Protein AF-A0A136KM48-F1 (afdb_monomer_lite)

Sequence (93 aa):
MEWQVFTLWWYVILSIIGIVFLPTTRLLFARFYDQGYAFSKIIGILAITYTTFVLGTLKIAPFTPATLIGIVIAAGIVNAFIYKKNQRSVYLF

Radius of gyration: 15.4 Å; chains: 1; bounding box: 46×27×40 Å

pLDDT: mean 89.07, std 11.78, range [43.06, 97.0]

Secondary structure (DSSP, 8-state):
-HHHHHHHHHHHHHHHHHHHHHHHHHHHTTTSTTTTTTTHHHHHHHHHHHHHHHHHHTTSS-S-HHHHHHHHHHHHHHHHHHHHHHHHHHTT-

Foldseek 3Di:
DVVVVVVVVVVVVLVLQLVLQQLVQLVVQVVDPCSCSVVSSVVSVCQLVVVQVVCCVVVNDHPDPVSSVVSSVVSSVVSVVSNVVVVVVVVPD

Structure (mmCIF, N/CA/C/O backbone):
data_AF-A0A136KM48-F1
#
_entry.id   AF-A0A136KM48-F1
#
loop_
_atom_site.group_PDB
_atom_site.id
_atom_site.type_symbol
_atom_site.label_atom_id
_atom_site.label_alt_id
_atom_site.label_comp_id
_atom_site.label_asym_id
_atom_site.label_entity_id
_atom_site.label_seq_id
_atom_site.pdbx_PDB_ins_code
_atom_site.Cartn_x
_atom_site.Cartn_y
_atom_site.Cartn_z
_atom_site.occupancy
_atom_site.B_iso_or_equiv
_atom_site.auth_seq_id
_atom_site.auth_comp_id
_atom_site.auth_asym_id
_atom_site.auth_atom_id
_atom_site.pdbx_PDB_model_num
ATOM 1 N N . MET A 1 1 ? 25.905 -10.126 4.589 1.00 63.31 1 MET A N 1
ATOM 2 C CA . MET A 1 1 ? 25.429 -8.786 4.988 1.00 63.31 1 MET A CA 1
ATOM 3 C C . MET A 1 1 ? 24.362 -8.235 4.032 1.00 63.31 1 MET A C 1
ATOM 5 O O . MET A 1 1 ? 23.668 -7.305 4.407 1.00 63.31 1 MET A O 1
ATOM 9 N N . GLU A 1 2 ? 24.154 -8.836 2.850 1.00 84.38 2 GLU A N 1
ATOM 10 C CA . GLU A 1 2 ? 23.125 -8.399 1.884 1.00 84.38 2 GLU A CA 1
ATOM 11 C C . GLU A 1 2 ? 21.680 -8.766 2.272 1.00 84.38 2 GLU A C 1
ATOM 13 O O . GLU A 1 2 ? 20.744 -8.006 2.029 1.00 84.38 2 GLU A O 1
ATOM 18 N N . TRP A 1 3 ? 21.471 -9.925 2.908 1.00 92.56 3 TRP A N 1
ATOM 19 C CA . TRP A 1 3 ? 20.123 -10.411 3.232 1.00 92.56 3 TRP A CA 1
ATOM 20 C C . TRP A 1 3 ? 19.416 -9.527 4.267 1.00 92.56 3 TRP A C 1
ATOM 22 O O . TRP A 1 3 ? 18.196 -9.362 4.204 1.00 92.56 3 TRP A O 1
ATOM 32 N N . GLN A 1 4 ? 20.172 -8.919 5.189 1.00 93.38 4 GLN A N 1
ATOM 33 C CA . GLN A 1 4 ? 19.631 -7.979 6.168 1.00 93.38 4 GLN A CA 1
ATOM 34 C C . GLN A 1 4 ? 19.105 -6.716 5.487 1.00 93.38 4 GLN A C 1
ATOM 36 O O . GLN A 1 4 ? 17.984 -6.295 5.763 1.00 93.38 4 GLN A O 1
ATOM 41 N N . VAL A 1 5 ? 19.889 -6.144 4.566 1.00 93.81 5 VAL A N 1
ATOM 42 C CA . VAL A 1 5 ? 19.507 -4.944 3.809 1.00 93.81 5 VAL A CA 1
ATOM 43 C C . VAL A 1 5 ? 18.257 -5.221 2.978 1.00 93.81 5 VAL A C 1
ATOM 45 O O . VAL A 1 5 ? 17.300 -4.453 3.037 1.00 93.81 5 VAL A O 1
ATOM 48 N N . PHE A 1 6 ? 18.215 -6.359 2.280 1.00 93.62 6 PHE A N 1
ATOM 49 C CA . PHE A 1 6 ? 17.041 -6.770 1.509 1.00 93.62 6 PHE A CA 1
ATOM 50 C C . PHE A 1 6 ? 15.790 -6.940 2.383 1.00 93.62 6 PHE A C 1
ATOM 52 O O . PHE A 1 6 ? 14.712 -6.453 2.036 1.00 93.62 6 PHE A O 1
ATOM 59 N N . THR A 1 7 ? 15.938 -7.590 3.541 1.00 94.44 7 THR A N 1
ATOM 60 C CA . THR A 1 7 ? 14.836 -7.802 4.490 1.00 94.44 7 THR A CA 1
ATOM 61 C C . THR A 1 7 ? 14.305 -6.471 5.012 1.00 94.44 7 THR A C 1
ATOM 63 O O . THR A 1 7 ? 13.099 -6.229 4.972 1.00 94.44 7 THR A O 1
ATOM 66 N N . LEU A 1 8 ? 15.194 -5.575 5.450 1.00 94.69 8 LEU A N 1
ATOM 67 C CA . LEU A 1 8 ? 14.815 -4.240 5.912 1.00 94.69 8 LEU A CA 1
ATOM 68 C C . LEU A 1 8 ? 14.100 -3.452 4.816 1.00 94.69 8 LEU A C 1
ATOM 70 O O . LEU A 1 8 ? 13.090 -2.804 5.088 1.00 94.69 8 LEU A O 1
ATOM 74 N N . TRP A 1 9 ? 14.571 -3.554 3.574 1.00 93.94 9 TRP A N 1
ATOM 75 C CA . TRP A 1 9 ? 13.956 -2.852 2.457 1.00 93.94 9 TRP A CA 1
ATOM 76 C C . TRP A 1 9 ? 12.528 -3.322 2.179 1.00 93.94 9 TRP A C 1
ATOM 78 O O . TRP A 1 9 ? 11.615 -2.505 2.036 1.00 93.94 9 TRP A O 1
ATOM 88 N N . TRP A 1 10 ? 12.297 -4.633 2.237 1.00 93.00 10 TRP A N 1
ATOM 89 C CA . TRP A 1 10 ? 10.951 -5.202 2.183 1.00 93.00 10 TRP A CA 1
ATOM 90 C C . TRP A 1 10 ? 10.061 -4.723 3.330 1.00 93.00 10 TRP A C 1
ATOM 92 O O . TRP A 1 10 ? 8.912 -4.341 3.101 1.00 93.00 10 TRP A O 1
ATOM 102 N N . TYR A 1 11 ? 10.577 -4.682 4.559 1.00 93.56 11 TYR A N 1
ATOM 103 C CA . TYR A 1 11 ? 9.821 -4.183 5.710 1.00 93.56 11 TYR A CA 1
ATOM 104 C C . TYR A 1 11 ? 9.424 -2.708 5.573 1.00 93.56 11 TYR A C 1
ATOM 106 O O . TYR A 1 11 ? 8.315 -2.335 5.979 1.00 93.56 11 TYR A O 1
ATOM 114 N N . VAL A 1 12 ? 10.289 -1.875 4.989 1.00 94.94 12 VAL A N 1
ATOM 115 C CA . VAL A 1 12 ? 9.983 -0.467 4.698 1.00 94.94 12 VAL A CA 1
ATOM 116 C C . VAL A 1 12 ? 8.862 -0.372 3.667 1.00 94.94 12 VAL A C 1
ATOM 118 O O . VAL A 1 12 ? 7.861 0.295 3.929 1.00 94.94 12 VAL A O 1
ATOM 121 N N . ILE A 1 13 ? 8.962 -1.101 2.552 1.00 92.81 13 ILE A N 1
ATOM 122 C CA . ILE A 1 13 ? 7.928 -1.127 1.503 1.00 92.81 13 ILE A CA 1
ATOM 123 C C . ILE A 1 13 ? 6.578 -1.581 2.072 1.00 92.81 13 ILE A C 1
ATOM 125 O O . ILE A 1 13 ? 5.561 -0.916 1.875 1.00 92.81 13 ILE A O 1
ATOM 129 N N . LEU A 1 14 ? 6.564 -2.671 2.842 1.00 93.75 14 LEU A N 1
ATOM 13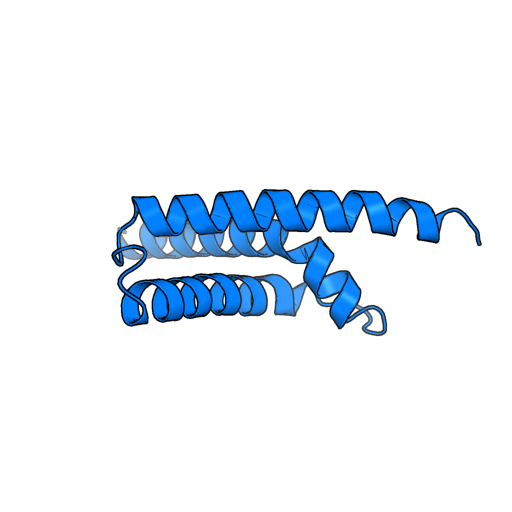0 C CA . LEU A 1 14 ? 5.355 -3.173 3.499 1.00 93.75 14 LEU A CA 1
ATOM 131 C C . LEU A 1 14 ? 4.748 -2.156 4.465 1.00 93.75 14 LEU A C 1
ATOM 133 O O . LEU A 1 14 ? 3.528 -2.067 4.591 1.00 93.75 14 LEU A O 1
ATOM 137 N N . SER A 1 15 ? 5.586 -1.391 5.158 1.00 93.31 15 SER A N 1
ATOM 138 C CA . SER A 1 15 ? 5.118 -0.360 6.083 1.00 93.31 15 SER A CA 1
ATOM 139 C C . SER A 1 15 ? 4.543 0.848 5.343 1.00 93.31 15 SER A C 1
ATOM 141 O O . SER A 1 15 ? 3.505 1.354 5.761 1.00 93.31 15 SER A O 1
ATOM 143 N N . ILE A 1 16 ? 5.131 1.246 4.210 1.00 93.62 16 ILE A N 1
ATOM 144 C CA . ILE A 1 16 ? 4.573 2.282 3.326 1.00 93.62 16 ILE A CA 1
ATOM 145 C C . ILE A 1 16 ? 3.202 1.846 2.795 1.00 93.62 16 ILE A C 1
ATOM 147 O O . ILE A 1 16 ? 2.235 2.598 2.909 1.00 93.62 16 ILE A O 1
ATOM 151 N N . ILE A 1 17 ? 3.090 0.615 2.282 1.00 94.25 17 ILE A N 1
ATOM 152 C CA . ILE A 1 17 ? 1.812 0.048 1.822 1.00 94.25 17 ILE A CA 1
ATOM 153 C C . ILE A 1 17 ? 0.793 0.029 2.968 1.00 94.25 17 ILE A C 1
ATOM 155 O O . ILE A 1 17 ? -0.351 0.437 2.778 1.00 94.25 17 ILE A O 1
ATOM 159 N N . GLY A 1 18 ? 1.211 -0.381 4.168 1.00 92.81 18 GLY A N 1
ATOM 160 C CA . GLY A 1 18 ? 0.367 -0.343 5.360 1.00 92.81 18 GLY A CA 1
ATOM 161 C C . GLY A 1 18 ? -0.207 1.050 5.612 1.00 92.81 18 GLY A C 1
ATOM 162 O O . GLY A 1 18 ? -1.422 1.194 5.692 1.00 92.81 18 GLY A O 1
ATOM 163 N N . ILE A 1 19 ? 0.642 2.084 5.648 1.00 92.25 19 ILE A N 1
ATOM 164 C CA . ILE A 1 19 ? 0.222 3.480 5.864 1.00 92.25 19 ILE A CA 1
ATOM 165 C C . ILE A 1 19 ? -0.798 3.928 4.811 1.00 92.25 19 ILE A C 1
ATOM 167 O O . ILE A 1 19 ? -1.812 4.533 5.163 1.00 92.25 19 ILE A O 1
ATOM 171 N N . VAL A 1 20 ? -0.563 3.595 3.540 1.00 93.31 20 VAL A N 1
ATOM 172 C CA . VAL A 1 20 ? -1.467 3.929 2.429 1.00 93.31 20 VAL A CA 1
ATOM 173 C C . VAL A 1 20 ? -2.862 3.324 2.625 1.00 93.31 20 VAL A C 1
ATOM 175 O O . VAL A 1 20 ? -3.856 3.987 2.336 1.00 93.31 20 VAL A O 1
ATOM 178 N N . PHE A 1 21 ? -2.950 2.098 3.143 1.00 93.88 21 PHE A N 1
ATOM 179 C CA . PHE A 1 21 ? -4.212 1.369 3.307 1.00 93.88 21 PHE A CA 1
ATOM 180 C C . PHE A 1 21 ? -4.871 1.521 4.687 1.00 93.88 21 PHE A C 1
ATOM 182 O O . PHE A 1 21 ? -5.978 1.013 4.881 1.00 93.88 21 PHE A O 1
ATOM 189 N N . LEU A 1 22 ? -4.260 2.255 5.626 1.00 91.94 22 LEU A N 1
ATOM 190 C CA . LEU A 1 22 ? -4.847 2.517 6.947 1.00 91.94 22 LEU A CA 1
ATOM 191 C C . LEU A 1 22 ? -6.260 3.118 6.896 1.00 91.94 22 LEU A C 1
ATOM 193 O O . LEU A 1 22 ? -7.101 2.675 7.676 1.00 91.94 22 LEU A O 1
ATOM 197 N N . PRO A 1 23 ? -6.584 4.100 6.028 1.00 89.88 23 PRO A N 1
ATOM 198 C CA . PRO A 1 23 ? -7.935 4.657 5.986 1.00 89.88 23 PRO A CA 1
ATOM 199 C C . PRO A 1 23 ? -8.985 3.597 5.651 1.00 89.88 23 PRO A C 1
ATOM 201 O O . PRO A 1 23 ? -10.033 3.548 6.290 1.00 89.88 23 PRO A O 1
ATOM 204 N N . THR A 1 24 ? -8.684 2.719 4.691 1.00 88.69 24 THR A N 1
ATOM 205 C CA . THR A 1 24 ? -9.572 1.617 4.306 1.00 88.69 24 THR A CA 1
ATOM 206 C C . THR A 1 24 ? -9.694 0.580 5.419 1.00 88.69 24 THR A C 1
ATOM 208 O O . THR A 1 24 ? -10.810 0.176 5.746 1.00 88.69 24 THR A O 1
ATOM 211 N N . THR A 1 25 ? -8.592 0.158 6.050 1.00 91.12 25 THR A N 1
ATOM 212 C CA . THR A 1 25 ? -8.686 -0.850 7.120 1.00 91.12 25 THR A CA 1
ATOM 213 C C . THR A 1 25 ? -9.365 -0.323 8.372 1.00 91.12 25 THR A C 1
ATOM 215 O O . THR A 1 25 ? -10.131 -1.066 8.981 1.00 91.12 25 THR A O 1
ATOM 218 N N . ARG A 1 26 ? -9.213 0.965 8.693 1.00 89.56 26 ARG A N 1
ATOM 219 C CA . ARG A 1 26 ? -9.981 1.613 9.767 1.00 89.56 26 ARG A CA 1
ATOM 220 C C . ARG A 1 26 ? -11.481 1.594 9.519 1.00 89.56 26 ARG A C 1
ATOM 222 O O . ARG A 1 26 ? -12.233 1.482 10.476 1.00 89.56 26 ARG A O 1
ATOM 229 N N . LEU A 1 27 ? -11.925 1.692 8.265 1.00 88.06 27 LEU A N 1
ATOM 230 C CA . LEU A 1 27 ? -13.346 1.569 7.934 1.00 88.06 27 LEU A CA 1
ATOM 231 C C . LEU A 1 27 ? -13.841 0.127 8.051 1.00 88.06 27 LEU A C 1
ATOM 233 O O . LEU A 1 27 ? -14.891 -0.111 8.641 1.00 88.06 27 LEU A O 1
ATOM 237 N N . LEU A 1 28 ? -13.082 -0.830 7.512 1.00 88.31 28 LEU A N 1
ATOM 238 C CA . LEU A 1 28 ? -13.453 -2.249 7.534 1.00 88.31 28 LEU A CA 1
ATOM 239 C C . LEU A 1 28 ? -13.456 -2.826 8.956 1.00 88.31 28 LEU A C 1
ATOM 241 O O . LEU A 1 28 ? -14.332 -3.614 9.307 1.00 88.31 28 LEU A O 1
ATOM 245 N N . PHE A 1 29 ? -12.503 -2.401 9.784 1.00 90.12 29 PHE A N 1
ATOM 246 C CA . PHE A 1 29 ? -12.286 -2.900 11.140 1.00 90.12 29 PHE A CA 1
ATOM 247 C C . PHE A 1 29 ? -12.535 -1.821 12.201 1.00 90.12 29 PHE A C 1
ATOM 249 O O . PHE A 1 29 ? -11.907 -1.832 13.255 1.00 90.12 29 PHE A O 1
ATOM 256 N N . ALA A 1 30 ? -13.476 -0.900 11.963 1.00 85.31 30 ALA A N 1
ATOM 257 C CA . ALA A 1 30 ? -13.765 0.219 12.871 1.00 85.31 30 ALA A CA 1
ATOM 258 C C . ALA A 1 30 ? -14.115 -0.212 14.309 1.00 85.31 30 ALA A C 1
ATOM 260 O O . ALA A 1 30 ? -13.925 0.549 15.252 1.00 85.31 30 ALA A O 1
ATOM 261 N N . ARG A 1 31 ? -14.637 -1.434 14.476 1.00 86.19 31 ARG A N 1
ATOM 262 C CA . ARG A 1 31 ? -15.025 -2.012 15.773 1.00 86.19 31 ARG A CA 1
ATOM 263 C C . ARG A 1 31 ? -13.880 -2.722 16.501 1.00 86.19 31 ARG A C 1
ATOM 265 O O . ARG A 1 31 ? -14.072 -3.150 17.634 1.00 86.19 31 ARG A O 1
ATOM 272 N N . PHE A 1 32 ? -12.731 -2.909 15.855 1.00 88.38 32 PHE A N 1
ATOM 273 C CA . PHE A 1 32 ? -11.582 -3.580 16.461 1.00 88.38 32 PHE A CA 1
ATOM 274 C C . PHE A 1 32 ? -10.752 -2.579 17.261 1.00 88.38 32 PHE A C 1
ATOM 276 O O . PHE A 1 32 ? -10.664 -1.405 16.906 1.00 88.38 32 PHE A O 1
ATOM 283 N N . TYR A 1 33 ? -10.101 -3.065 18.317 1.00 86.00 33 TYR A N 1
ATOM 284 C CA . TYR A 1 33 ? -9.271 -2.242 19.200 1.00 86.00 33 TYR A CA 1
ATOM 285 C C . TYR A 1 33 ? -8.129 -1.529 18.455 1.00 86.00 33 TYR A C 1
ATOM 287 O O . TYR A 1 33 ? -7.845 -0.365 18.716 1.00 86.00 33 TYR A O 1
ATOM 295 N N . ASP A 1 34 ? -7.504 -2.203 17.487 1.00 85.88 34 ASP A N 1
ATOM 296 C CA . ASP A 1 34 ? -6.402 -1.664 16.682 1.00 85.88 34 ASP A CA 1
ATOM 297 C C . ASP A 1 34 ? -6.873 -0.949 15.402 1.00 85.88 34 ASP A C 1
ATOM 299 O O . ASP A 1 34 ? -6.046 -0.508 14.600 1.00 85.88 34 ASP A O 1
ATOM 303 N N . GLN A 1 35 ? -8.191 -0.876 15.181 1.00 86.88 35 GLN A N 1
ATOM 304 C CA . GLN A 1 35 ? -8.819 -0.356 13.965 1.00 86.88 35 GLN A CA 1
ATOM 305 C C . GLN A 1 35 ? -8.211 -0.936 12.673 1.00 86.88 35 GLN A C 1
ATOM 307 O O . GLN A 1 35 ? -8.054 -0.236 11.669 1.00 86.88 35 GLN A O 1
ATOM 312 N N . GLY A 1 36 ? -7.807 -2.210 12.694 1.00 87.12 36 GLY A N 1
ATOM 313 C CA . GLY A 1 36 ? -7.227 -2.878 11.532 1.00 87.12 36 GLY A CA 1
ATOM 314 C C . GLY A 1 36 ? -5.823 -2.400 11.152 1.00 87.12 36 GLY A C 1
ATOM 315 O O . GLY A 1 36 ? -5.425 -2.549 9.991 1.00 87.12 36 GLY A O 1
ATOM 316 N N . TYR A 1 37 ? -5.060 -1.827 12.090 1.00 88.25 37 TYR A N 1
ATOM 317 C CA . TYR A 1 37 ? -3.660 -1.450 11.877 1.00 88.25 37 TYR A CA 1
ATOM 318 C C . TYR A 1 37 ? -2.809 -2.655 11.458 1.00 88.25 37 TYR A C 1
ATOM 320 O O . TYR A 1 37 ? -2.077 -2.566 10.466 1.00 88.25 37 TYR A O 1
ATOM 328 N N . ALA A 1 38 ? -2.949 -3.799 12.139 1.00 88.94 38 ALA A N 1
ATOM 329 C CA . ALA A 1 38 ? -2.194 -5.009 11.803 1.00 88.94 38 ALA A CA 1
ATOM 330 C C . ALA A 1 38 ? -2.550 -5.552 10.405 1.00 88.94 38 ALA A C 1
ATOM 332 O O . ALA A 1 38 ? -1.678 -6.008 9.662 1.00 88.94 38 ALA A O 1
ATOM 333 N N . PHE A 1 39 ? -3.821 -5.433 10.010 1.00 90.56 39 PHE A N 1
ATOM 334 C CA . PHE A 1 39 ? -4.327 -5.920 8.724 1.00 90.56 39 PHE A CA 1
ATOM 335 C C . PHE A 1 39 ? -4.008 -4.997 7.540 1.00 90.56 39 PHE A C 1
ATOM 337 O O . PHE A 1 39 ? -4.087 -5.441 6.396 1.00 90.56 39 PHE A O 1
ATOM 344 N N . SER A 1 40 ? -3.604 -3.745 7.782 1.00 93.50 40 SER A N 1
ATOM 345 C CA . SER A 1 40 ? -3.322 -2.749 6.732 1.00 93.50 40 SER A CA 1
ATOM 346 C C . SER A 1 40 ? -2.343 -3.237 5.666 1.00 93.50 40 SER A C 1
ATOM 348 O O . SER A 1 40 ? -2.605 -3.107 4.471 1.00 93.50 40 SER A O 1
ATOM 350 N N . LYS A 1 41 ? -1.249 -3.877 6.087 1.00 92.75 41 LYS A N 1
ATOM 351 C CA . LYS A 1 41 ? -0.211 -4.399 5.188 1.00 92.75 41 LYS A CA 1
ATOM 352 C C . LYS A 1 41 ? -0.740 -5.553 4.335 1.00 92.75 41 LYS A C 1
ATOM 354 O O . LYS A 1 41 ? -0.471 -5.60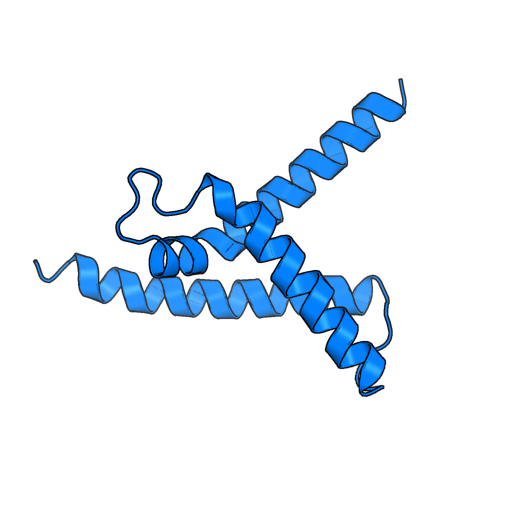6 3.141 1.00 92.75 41 LYS A O 1
ATOM 359 N N . ILE A 1 42 ? -1.526 -6.445 4.941 1.00 94.38 42 ILE A N 1
ATOM 360 C CA . ILE A 1 42 ? -2.107 -7.616 4.270 1.00 94.38 42 ILE A CA 1
ATOM 361 C C . ILE A 1 42 ? -3.139 -7.167 3.234 1.00 94.38 42 ILE A C 1
ATOM 363 O O . ILE A 1 42 ? -3.059 -7.569 2.076 1.00 94.38 42 ILE A O 1
ATOM 367 N N . ILE A 1 43 ? -4.066 -6.289 3.631 1.00 94.69 43 ILE A N 1
ATOM 368 C CA . ILE A 1 43 ? -5.088 -5.734 2.737 1.00 94.69 43 ILE A CA 1
ATOM 369 C C . ILE A 1 43 ? -4.440 -4.953 1.594 1.00 94.69 43 ILE A C 1
ATOM 371 O O . ILE A 1 43 ? -4.855 -5.106 0.448 1.00 94.69 43 ILE A O 1
ATOM 375 N N . GLY A 1 44 ? -3.403 -4.164 1.881 1.00 94.56 44 GLY A N 1
ATOM 376 C CA . GLY A 1 44 ? -2.691 -3.411 0.856 1.00 94.56 44 GLY A CA 1
ATOM 377 C C . GLY A 1 44 ? -2.013 -4.305 -0.180 1.00 94.56 44 GLY A C 1
ATOM 378 O O . GLY A 1 44 ? -2.217 -4.105 -1.376 1.00 94.56 44 GLY A O 1
ATOM 379 N N . ILE A 1 45 ? -1.272 -5.332 0.253 1.00 95.12 45 ILE A N 1
ATOM 380 C CA . ILE A 1 45 ? -0.670 -6.307 -0.671 1.00 95.12 45 ILE A CA 1
ATOM 381 C C . ILE A 1 45 ? -1.752 -6.997 -1.495 1.00 95.12 45 ILE A C 1
ATOM 383 O O . ILE A 1 45 ? -1.630 -7.044 -2.714 1.00 95.12 45 ILE A O 1
ATOM 387 N N . LEU A 1 46 ? -2.803 -7.508 -0.845 1.00 95.88 46 LEU A N 1
ATOM 388 C CA . LEU A 1 46 ? -3.883 -8.233 -1.512 1.00 95.88 46 LEU A CA 1
ATOM 389 C C . LEU A 1 46 ? -4.555 -7.362 -2.575 1.00 95.88 46 LEU A C 1
ATOM 391 O O . LEU A 1 46 ? -4.743 -7.807 -3.703 1.00 95.88 46 LEU A O 1
ATOM 395 N N . ALA A 1 47 ? -4.867 -6.108 -2.248 1.00 95.25 47 ALA A N 1
ATOM 396 C CA . ALA A 1 47 ? -5.478 -5.178 -3.187 1.00 95.25 47 ALA A CA 1
ATOM 397 C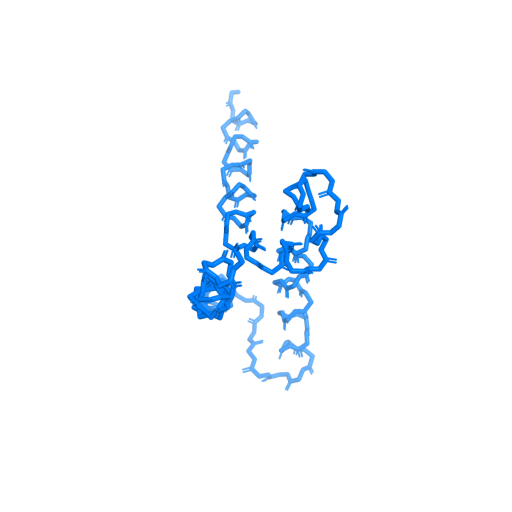 C . ALA A 1 47 ? -4.569 -4.904 -4.394 1.00 95.25 47 ALA A C 1
ATOM 399 O O . ALA A 1 47 ? -5.038 -4.947 -5.533 1.00 95.25 47 ALA A O 1
ATOM 400 N N . ILE A 1 48 ? -3.274 -4.659 -4.171 1.00 95.19 48 ILE A N 1
ATOM 401 C CA . ILE A 1 48 ? -2.318 -4.378 -5.250 1.00 95.19 48 ILE A CA 1
ATOM 402 C C . ILE A 1 48 ? -2.136 -5.610 -6.145 1.00 95.19 48 ILE A C 1
ATOM 404 O O . ILE A 1 48 ? -2.249 -5.505 -7.369 1.00 95.19 48 ILE A O 1
ATOM 408 N N . THR A 1 49 ? -1.878 -6.784 -5.562 1.00 95.00 49 THR A N 1
ATOM 409 C CA . THR A 1 49 ? -1.609 -8.011 -6.327 1.00 95.00 49 THR A CA 1
ATOM 410 C C . THR A 1 49 ? -2.841 -8.471 -7.090 1.00 95.00 49 THR A C 1
ATOM 412 O O . THR A 1 49 ? -2.732 -8.777 -8.278 1.00 95.00 49 THR A O 1
ATOM 415 N N . TYR A 1 50 ? -4.017 -8.432 -6.463 1.00 96.06 50 TYR A N 1
ATOM 416 C CA . TYR A 1 50 ? -5.266 -8.809 -7.113 1.00 96.06 50 TYR A CA 1
ATOM 417 C C . TYR A 1 50 ? -5.639 -7.840 -8.239 1.00 96.06 50 TYR A C 1
ATOM 419 O O . TYR A 1 50 ? -5.982 -8.277 -9.335 1.00 96.06 50 TYR A O 1
ATOM 427 N N . THR A 1 51 ? -5.492 -6.527 -8.026 1.00 96.06 51 THR A N 1
ATOM 428 C CA . THR A 1 51 ? -5.732 -5.532 -9.087 1.00 96.06 51 THR A CA 1
ATOM 429 C C . THR A 1 51 ? -4.801 -5.768 -10.269 1.00 96.06 51 THR A C 1
ATOM 431 O O . THR A 1 51 ? -5.244 -5.785 -11.416 1.00 96.06 51 THR A O 1
ATOM 434 N N . THR A 1 52 ? -3.516 -6.011 -10.004 1.00 95.94 52 THR A N 1
ATOM 435 C CA . THR A 1 52 ? -2.545 -6.279 -11.071 1.00 95.94 52 THR A CA 1
ATOM 436 C C . THR A 1 52 ? -2.874 -7.576 -11.816 1.00 95.94 52 THR A C 1
ATOM 438 O O . THR A 1 52 ? -2.797 -7.613 -13.042 1.00 95.94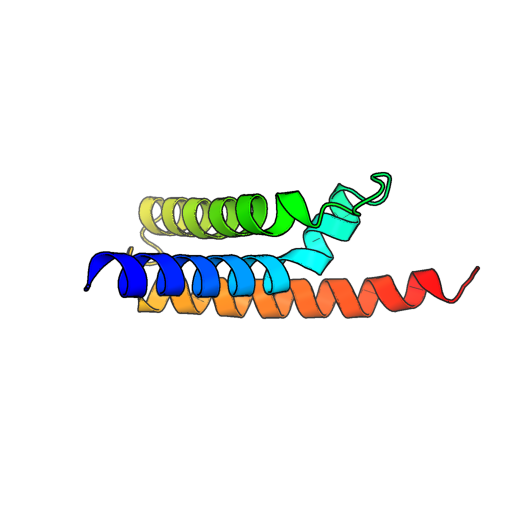 52 THR A O 1
ATOM 441 N N . PHE A 1 53 ? -3.301 -8.623 -11.103 1.00 95.88 53 PHE A N 1
ATOM 442 C CA . PHE A 1 53 ? -3.751 -9.884 -11.697 1.00 95.88 53 PHE A CA 1
ATOM 443 C C . PHE A 1 53 ? -4.966 -9.696 -12.620 1.00 95.88 53 PHE A C 1
ATOM 445 O O . PHE A 1 53 ? -4.967 -10.192 -13.750 1.00 95.88 53 PHE A O 1
ATOM 452 N N . VAL A 1 54 ? -5.977 -8.945 -12.174 1.00 97.00 54 VAL A N 1
ATOM 453 C CA . VAL A 1 54 ? -7.176 -8.647 -12.974 1.00 97.00 54 VAL A CA 1
ATOM 454 C C . VAL A 1 54 ? -6.808 -7.837 -14.218 1.00 97.00 54 VAL A C 1
ATOM 456 O O . VAL A 1 54 ? -7.196 -8.210 -15.324 1.00 97.00 54 VAL A O 1
ATOM 459 N N . LEU A 1 55 ? -6.009 -6.775 -14.069 1.00 96.38 55 LEU A N 1
ATOM 460 C CA . LEU A 1 55 ? -5.558 -5.951 -15.197 1.00 96.38 55 LEU A CA 1
ATOM 461 C C . LEU A 1 55 ? -4.746 -6.755 -16.219 1.00 96.38 55 LEU A C 1
ATOM 463 O O . LEU A 1 55 ? -4.924 -6.560 -17.424 1.00 96.38 55 LEU A O 1
ATOM 467 N N . GLY A 1 56 ? -3.901 -7.674 -15.747 1.00 96.12 56 GLY A N 1
ATOM 468 C CA . GLY A 1 56 ? -3.133 -8.579 -16.598 1.00 96.12 56 GLY A CA 1
ATOM 469 C C . GLY A 1 56 ? -4.021 -9.574 -17.347 1.00 96.12 56 GLY A C 1
ATOM 470 O O . GLY A 1 56 ? -3.867 -9.744 -18.555 1.00 96.12 56 GLY A O 1
ATOM 471 N N . THR A 1 57 ? -5.002 -10.173 -16.664 1.00 96.62 57 THR A N 1
ATOM 472 C CA . THR A 1 57 ? -5.959 -11.119 -17.271 1.00 96.62 57 THR A CA 1
ATOM 473 C C . THR A 1 57 ? -6.815 -10.447 -18.346 1.00 96.62 57 THR A C 1
ATOM 475 O O . THR A 1 57 ? -7.063 -11.029 -19.400 1.00 96.62 57 THR A O 1
ATOM 478 N N . LEU A 1 58 ? -7.209 -9.191 -18.120 1.00 96.88 58 LEU A N 1
ATOM 479 C CA . LEU A 1 58 ? -7.967 -8.383 -19.078 1.00 96.88 58 LEU A CA 1
ATOM 480 C C . LEU A 1 58 ? -7.099 -7.769 -20.190 1.00 96.88 58 LEU A C 1
ATOM 482 O O . LEU A 1 58 ? -7.633 -7.099 -21.071 1.00 96.88 58 LEU A O 1
ATOM 486 N N . LYS A 1 59 ? -5.773 -7.974 -20.162 1.00 94.75 59 LYS A N 1
ATOM 487 C CA . LYS A 1 59 ? -4.796 -7.360 -21.080 1.00 94.75 59 LYS A CA 1
ATOM 488 C C . LYS A 1 59 ? -4.845 -5.822 -21.105 1.00 94.75 59 LYS A C 1
ATOM 490 O O . LYS A 1 59 ? -4.480 -5.212 -22.105 1.00 94.75 59 LYS A O 1
ATOM 495 N N . ILE A 1 60 ? -5.269 -5.196 -20.005 1.00 96.25 60 ILE A N 1
ATOM 496 C CA . ILE A 1 60 ? -5.350 -3.730 -19.871 1.00 96.25 60 ILE A CA 1
ATOM 497 C C . ILE A 1 60 ? -3.972 -3.146 -19.556 1.00 96.25 60 ILE A C 1
ATOM 499 O O . ILE A 1 60 ? -3.575 -2.135 -20.128 1.00 96.25 60 ILE A O 1
ATOM 503 N N . ALA A 1 61 ? -3.237 -3.778 -18.639 1.00 94.69 61 ALA A N 1
ATOM 504 C CA . ALA A 1 61 ? -1.896 -3.355 -18.261 1.00 94.69 61 ALA A CA 1
ATOM 505 C C . ALA A 1 61 ? -1.006 -4.579 -17.986 1.00 94.69 61 ALA A C 1
ATOM 507 O O . ALA A 1 61 ? -1.470 -5.538 -17.364 1.00 94.69 61 ALA A O 1
ATOM 508 N N . PRO A 1 62 ? 0.265 -4.570 -18.424 1.00 93.12 62 PRO A N 1
ATOM 509 C CA . PRO A 1 62 ? 1.184 -5.675 -18.180 1.00 93.12 62 PRO A CA 1
ATOM 510 C C . PRO A 1 62 ? 1.663 -5.700 -16.722 1.00 93.12 62 PRO A C 1
ATOM 512 O O . PRO A 1 62 ? 1.694 -4.674 -16.043 1.00 93.12 62 PRO A O 1
ATOM 515 N N . PHE A 1 63 ? 2.107 -6.864 -16.244 1.00 92.38 63 PHE A N 1
ATOM 516 C CA . PHE A 1 63 ? 2.748 -6.991 -14.932 1.00 92.38 63 PHE A CA 1
ATOM 517 C C . PHE A 1 63 ? 4.158 -6.378 -14.977 1.00 92.38 63 PHE A C 1
ATOM 519 O O . PHE A 1 63 ? 5.144 -7.061 -15.245 1.00 92.38 63 PHE A O 1
ATOM 526 N N . THR A 1 64 ? 4.251 -5.063 -14.770 1.00 95.19 64 THR A N 1
ATOM 527 C CA . THR A 1 64 ? 5.514 -4.307 -14.778 1.00 95.19 64 THR A CA 1
ATOM 528 C C . THR A 1 64 ? 5.652 -3.441 -13.524 1.00 95.19 64 THR A C 1
ATOM 530 O O . THR A 1 64 ? 4.638 -3.077 -12.918 1.00 95.19 64 THR A O 1
ATOM 533 N N . PRO A 1 65 ? 6.882 -3.041 -13.140 1.00 93.31 65 PRO A N 1
ATOM 534 C CA . PRO A 1 65 ? 7.090 -2.116 -12.025 1.00 93.31 65 PRO A CA 1
ATOM 535 C C . PRO A 1 65 ? 6.318 -0.799 -12.186 1.00 93.31 65 PRO A C 1
ATOM 537 O O . PRO A 1 65 ? 5.766 -0.294 -11.214 1.00 93.31 65 PRO A O 1
ATOM 540 N N . ALA A 1 66 ? 6.216 -0.276 -13.413 1.00 95.00 66 ALA A N 1
ATOM 541 C CA . ALA A 1 66 ? 5.469 0.948 -13.701 1.00 95.00 66 ALA A CA 1
ATOM 542 C C . ALA A 1 66 ? 3.972 0.794 -13.384 1.00 95.00 66 ALA A C 1
ATOM 544 O O . ALA A 1 66 ? 3.382 1.659 -12.736 1.00 95.00 66 ALA A O 1
ATOM 545 N N . THR A 1 67 ? 3.372 -0.333 -13.773 1.00 94.81 67 THR A N 1
ATOM 546 C CA . THR A 1 67 ? 1.970 -0.649 -13.471 1.00 94.81 67 THR A CA 1
ATOM 547 C C . THR A 1 67 ? 1.735 -0.775 -11.968 1.00 94.81 67 THR A C 1
ATOM 549 O O . THR A 1 67 ? 0.779 -0.200 -11.452 1.00 94.81 67 THR A O 1
ATOM 552 N N . LEU A 1 68 ? 2.629 -1.459 -11.246 1.00 94.06 68 LEU A N 1
ATOM 553 C CA . LEU A 1 68 ? 2.542 -1.595 -9.787 1.00 94.06 68 LEU A CA 1
ATOM 554 C C . LEU A 1 68 ? 2.628 -0.238 -9.078 1.00 94.06 68 LEU A C 1
ATOM 556 O O . LEU A 1 68 ? 1.801 0.053 -8.215 1.00 94.06 68 LEU A O 1
ATOM 560 N N . ILE A 1 69 ? 3.582 0.613 -9.469 1.00 94.50 69 ILE A N 1
ATOM 561 C CA . ILE A 1 69 ? 3.719 1.973 -8.925 1.00 94.50 69 ILE A CA 1
ATOM 562 C C . ILE A 1 69 ? 2.449 2.787 -9.203 1.00 94.50 69 ILE A C 1
ATOM 564 O O . ILE A 1 69 ? 1.925 3.432 -8.295 1.00 94.50 69 ILE A O 1
ATOM 568 N N . GLY A 1 70 ? 1.910 2.713 -10.424 1.00 96.00 70 GLY A N 1
ATOM 569 C CA . GLY A 1 70 ? 0.658 3.378 -10.790 1.00 96.00 70 GLY A CA 1
ATOM 570 C C . GLY A 1 70 ? -0.526 2.939 -9.922 1.00 96.00 70 GLY A C 1
ATOM 571 O O . GLY A 1 70 ? -1.278 3.785 -9.437 1.00 96.00 70 GLY A O 1
ATOM 572 N N . ILE A 1 71 ? -0.657 1.635 -9.656 1.00 95.88 71 ILE A N 1
ATOM 573 C CA . ILE A 1 71 ? -1.702 1.084 -8.777 1.00 95.88 71 ILE A CA 1
ATOM 574 C C . ILE A 1 71 ? -1.533 1.586 -7.340 1.00 95.88 71 ILE A C 1
ATOM 576 O O . ILE A 1 71 ? -2.517 1.987 -6.722 1.00 95.88 71 ILE A O 1
ATOM 580 N N . VAL A 1 72 ? -0.306 1.610 -6.808 1.00 94.88 72 VAL A N 1
ATOM 581 C CA . VAL A 1 72 ? -0.030 2.124 -5.453 1.00 94.88 72 VAL A CA 1
ATOM 582 C C . VAL A 1 72 ? -0.408 3.602 -5.337 1.00 94.88 72 VAL A C 1
ATOM 584 O O . VAL A 1 72 ? -1.062 3.989 -4.368 1.00 94.88 72 VAL A O 1
ATOM 587 N N . ILE A 1 73 ? -0.053 4.423 -6.331 1.00 95.56 73 ILE A N 1
ATOM 588 C CA . ILE A 1 73 ? -0.408 5.850 -6.361 1.00 95.56 73 ILE A CA 1
ATOM 589 C C . ILE A 1 73 ? -1.930 6.022 -6.417 1.00 95.56 73 I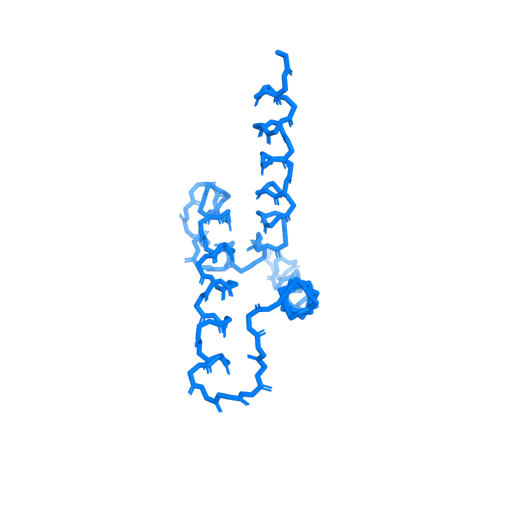LE A C 1
ATOM 591 O O . ILE A 1 73 ? -2.493 6.769 -5.615 1.00 95.56 73 ILE A O 1
ATOM 595 N N . ALA A 1 74 ? -2.610 5.303 -7.314 1.00 95.81 74 ALA A N 1
ATOM 596 C CA . ALA A 1 74 ? -4.066 5.350 -7.431 1.00 95.81 74 ALA A CA 1
ATOM 597 C C . ALA A 1 74 ? -4.754 4.929 -6.120 1.00 95.81 74 ALA A C 1
ATOM 599 O O . ALA A 1 74 ? -5.654 5.622 -5.640 1.00 95.81 74 ALA A O 1
ATOM 600 N N . ALA A 1 75 ? -4.285 3.848 -5.491 1.00 94.81 75 ALA A N 1
ATOM 601 C CA . ALA A 1 75 ? -4.780 3.393 -4.196 1.00 94.81 75 ALA A CA 1
ATOM 602 C C . ALA A 1 75 ? -4.554 4.438 -3.092 1.00 94.81 75 ALA A C 1
ATOM 604 O O . ALA A 1 75 ? -5.442 4.644 -2.263 1.00 94.81 75 ALA A O 1
ATOM 605 N N . GLY A 1 76 ? -3.413 5.132 -3.094 1.00 94.50 76 GLY A N 1
ATOM 606 C CA . GLY A 1 76 ? -3.128 6.230 -2.168 1.00 94.50 76 GLY A CA 1
ATOM 607 C C . GLY A 1 76 ? -4.061 7.421 -2.339 1.00 94.50 76 GLY A C 1
ATOM 608 O O . GLY A 1 76 ? -4.577 7.937 -1.348 1.00 94.50 76 GLY A O 1
ATOM 609 N N . ILE A 1 77 ? -4.358 7.808 -3.579 1.00 95.12 77 ILE A N 1
ATOM 610 C CA . ILE A 1 77 ? -5.320 8.875 -3.878 1.00 95.12 77 ILE A CA 1
ATOM 611 C C . ILE A 1 77 ? -6.715 8.493 -3.366 1.00 95.12 77 ILE A C 1
ATOM 613 O O . ILE A 1 77 ? -7.340 9.268 -2.638 1.00 95.12 77 ILE A O 1
ATOM 617 N N . VAL A 1 78 ? -7.185 7.282 -3.682 1.00 94.19 78 VAL A N 1
ATOM 618 C CA . VAL A 1 78 ? -8.488 6.774 -3.219 1.00 94.19 78 VAL A CA 1
ATOM 619 C C . VAL A 1 78 ? -8.559 6.757 -1.690 1.00 94.19 78 VAL A C 1
ATOM 621 O O . VAL A 1 78 ? -9.512 7.280 -1.110 1.00 94.19 78 VAL A O 1
ATOM 624 N N . ASN A 1 79 ? -7.529 6.238 -1.018 1.00 93.06 79 ASN A N 1
ATOM 625 C CA . ASN A 1 79 ? -7.466 6.207 0.443 1.00 93.06 79 ASN A CA 1
ATOM 626 C C . ASN A 1 79 ? -7.415 7.612 1.067 1.00 93.06 79 ASN A C 1
ATOM 628 O O . ASN A 1 79 ? -8.044 7.841 2.101 1.00 93.06 79 ASN A O 1
ATOM 632 N N . ALA A 1 80 ? -6.739 8.576 0.438 1.00 91.38 80 ALA A N 1
ATOM 633 C CA . ALA A 1 80 ? -6.721 9.964 0.896 1.00 91.38 80 ALA A CA 1
ATOM 634 C C . ALA A 1 80 ? -8.109 10.623 0.799 1.00 91.38 80 ALA A C 1
ATOM 6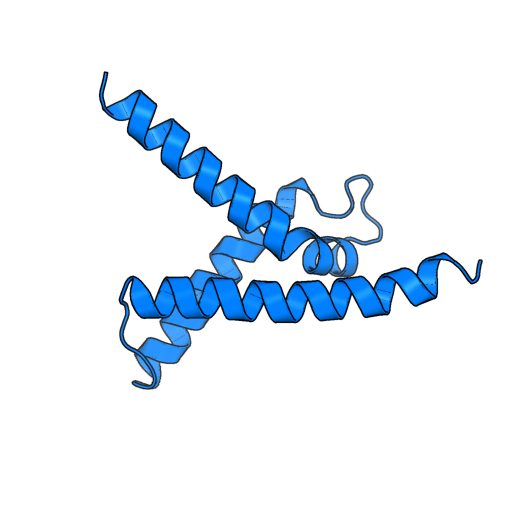36 O O . ALA A 1 80 ? -8.520 11.343 1.715 1.00 91.38 80 ALA A O 1
ATOM 637 N N . PHE A 1 81 ? -8.865 10.351 -0.270 1.00 91.56 81 PHE A N 1
ATOM 638 C CA . PHE A 1 81 ? -10.255 10.805 -0.389 1.00 91.56 81 PHE A CA 1
ATOM 639 C C . PHE A 1 81 ? -11.156 10.181 0.679 1.00 91.56 81 PHE A C 1
ATOM 641 O O . PHE A 1 81 ? -11.937 10.892 1.319 1.00 91.56 81 PHE A O 1
ATOM 648 N N . ILE A 1 82 ? -11.011 8.876 0.914 1.00 88.62 82 ILE A N 1
ATOM 649 C CA . ILE A 1 82 ? -11.728 8.154 1.970 1.00 88.62 82 ILE A CA 1
ATOM 650 C C . ILE A 1 82 ? -11.435 8.775 3.340 1.00 88.62 82 ILE A C 1
ATOM 652 O O . ILE A 1 82 ? -12.361 9.067 4.100 1.00 88.62 82 ILE A O 1
ATOM 656 N N . TYR A 1 83 ? -10.161 9.039 3.633 1.00 88.31 83 TYR A N 1
ATOM 657 C CA . TYR A 1 83 ? -9.735 9.650 4.887 1.00 88.31 83 TYR A CA 1
ATOM 658 C C . TYR A 1 83 ? -10.384 11.021 5.110 1.00 88.31 83 TYR A C 1
ATOM 660 O O . TYR A 1 83 ? -10.995 11.248 6.157 1.00 88.31 83 TYR A O 1
ATOM 668 N N . LYS A 1 84 ? -10.330 11.912 4.108 1.00 86.56 84 LYS A N 1
ATOM 669 C CA . LYS A 1 84 ? -10.950 13.248 4.184 1.00 86.56 84 LYS A CA 1
ATOM 670 C C . LYS A 1 84 ? -12.459 13.179 4.418 1.00 86.56 84 LYS A C 1
ATOM 672 O O . LYS A 1 84 ? -12.990 13.963 5.202 1.00 86.56 84 LYS A O 1
ATOM 677 N N . LYS A 1 85 ? -13.156 12.245 3.761 1.00 82.06 85 LYS A N 1
ATOM 678 C CA . LYS A 1 85 ? -14.602 12.055 3.953 1.00 82.06 85 LYS A CA 1
ATOM 679 C C . LYS A 1 85 ? -14.916 11.577 5.371 1.00 82.06 85 LYS A C 1
ATOM 681 O O . LYS A 1 85 ? -15.850 12.087 5.984 1.00 82.06 85 LYS A O 1
ATOM 686 N N . ASN A 1 86 ? -14.134 10.633 5.894 1.00 73.62 86 ASN A N 1
ATOM 687 C CA . ASN A 1 86 ? -14.409 10.019 7.189 1.00 73.62 86 ASN A CA 1
ATOM 688 C C . ASN A 1 86 ? -14.079 10.935 8.378 1.00 73.62 86 ASN A C 1
ATOM 690 O O . ASN A 1 86 ? -14.804 10.926 9.368 1.00 73.62 86 ASN A O 1
ATOM 694 N N . GLN A 1 87 ? -13.052 11.789 8.272 1.00 64.69 87 GLN A N 1
ATOM 695 C CA . GLN A 1 87 ? -12.761 12.778 9.320 1.00 64.69 87 GLN A CA 1
ATOM 696 C C . GLN A 1 87 ? -13.946 13.711 9.589 1.00 64.69 87 GLN A C 1
ATOM 698 O O . GLN A 1 87 ? -14.181 14.093 10.729 1.00 64.69 87 GLN A O 1
ATOM 703 N N . ARG A 1 88 ? -14.752 14.019 8.568 1.00 55.03 88 ARG A N 1
ATOM 704 C CA . ARG A 1 88 ? -15.928 14.884 8.719 1.00 55.03 88 ARG A CA 1
ATOM 705 C C . ARG A 1 88 ? -17.043 14.260 9.570 1.00 55.03 88 ARG A C 1
ATOM 707 O O . ARG A 1 88 ? -17.869 14.998 10.087 1.00 55.03 88 ARG A O 1
ATOM 714 N N . SER A 1 89 ? -17.057 12.935 9.733 1.00 52.31 89 SER A N 1
ATOM 715 C CA . SER A 1 89 ? -18.066 12.223 10.528 1.00 52.31 89 SER A CA 1
ATOM 716 C C . SER A 1 89 ? -17.663 12.017 11.992 1.00 52.31 89 SER A C 1
ATOM 718 O O . SER A 1 89 ? -18.530 11.741 12.813 1.00 52.31 89 SER A O 1
ATOM 720 N N . VAL A 1 90 ? -16.372 12.137 12.324 1.00 53.66 90 VAL A N 1
ATOM 721 C CA . VAL A 1 90 ? -15.846 11.897 13.684 1.00 53.66 90 VAL A CA 1
ATOM 722 C C . VAL A 1 90 ? -15.956 13.142 14.581 1.00 53.66 90 VAL A C 1
ATOM 724 O O . VAL A 1 90 ? -15.989 12.998 15.791 1.00 53.66 90 VAL A O 1
ATOM 727 N N . TYR A 1 91 ? -16.082 14.349 14.013 1.00 46.47 91 TYR A N 1
ATOM 728 C CA . TYR A 1 91 ? -16.257 15.608 14.767 1.00 46.47 91 TYR A CA 1
ATOM 729 C C . TYR A 1 91 ? -17.725 16.011 15.019 1.00 46.47 91 TYR A C 1
ATOM 731 O O . TYR A 1 91 ? -17.978 17.116 15.490 1.00 46.47 91 TYR A O 1
ATOM 739 N N . LEU A 1 92 ? -18.697 15.170 14.644 1.00 48.03 92 LEU A N 1
ATOM 740 C CA . LEU A 1 92 ? -20.139 15.441 14.801 1.00 48.03 92 LEU A CA 1
ATOM 741 C C . LEU A 1 92 ? -20.789 14.668 15.965 1.00 48.03 92 LEU A C 1
ATOM 743 O O . LEU A 1 92 ? -22.014 14.630 16.061 1.00 48.03 92 LEU A O 1
ATOM 747 N N . PHE A 1 93 ? -19.976 14.084 16.842 1.00 43.06 93 PHE A N 1
ATOM 748 C CA . PHE A 1 93 ? -20.362 13.512 18.132 1.00 43.06 93 PHE A CA 1
ATOM 749 C C . PHE A 1 93 ? -19.484 14.120 19.223 1.00 43.06 93 PHE A C 1
ATOM 751 O O . PHE A 1 93 ? -19.983 14.226 20.363 1.00 43.06 93 PHE A O 1
#